Protein AF-A0A163XNX1-F1 (afdb_monomer_lite)

Sequence (79 aa):
MAYIVEWNPLLENDEVKRTLAKLHVTFMTIGVMSITNVLKIIVTSNGAAEVYAKNGYVYSYQATDKYTDRLEQVEAKRI

pLDDT: mean 71.75, std 13.49, range [33.72, 90.06]

Organism: NCBI:txid189691

Secondary structure (DSSP, 8-state):
-PPEEEPPTTS-TTHHHHHHHHHHHHHHHH-SS-GGGEEEEEEEETTEEEEEETTSEEEEEEEETTEEEEEEEEEEEE-

Radius of gyration: 11.79 Å; chains: 1; bounding box: 31×30×30 Å

Foldseek 3Di:
DDADEDDDPPDPPPLVVLLVQQAVVQCVPVVPDHPVQFRYKYAPDSFWIWTQGVVQKIWIWGDDPVDNRHTDTPDIDGD

Structure (mmCIF, N/CA/C/O backbone):
data_AF-A0A163XNX1-F1
#
_entry.id   AF-A0A163XNX1-F1
#
loop_
_atom_site.group_PDB
_atom_site.id
_atom_site.type_symbol
_atom_site.label_atom_id
_atom_site.label_alt_id
_atom_site.label_comp_id
_atom_site.label_asym_id
_atom_site.label_entity_id
_atom_site.label_seq_id
_atom_site.pdbx_PDB_ins_code
_atom_site.Cartn_x
_atom_site.Cartn_y
_atom_site.Cartn_z
_atom_site.occupancy
_atom_site.B_iso_or_equiv
_atom_site.auth_seq_id
_atom_site.auth_comp_id
_atom_site.auth_asym_id
_atom_site.auth_atom_id
_atom_site.pdbx_PDB_model_num
ATOM 1 N N . MET A 1 1 ? -18.078 1.944 -0.507 1.00 34.66 1 MET A N 1
ATOM 2 C CA . MET A 1 1 ? -17.134 2.384 0.544 1.00 34.66 1 MET A CA 1
ATOM 3 C C . MET A 1 1 ? -15.952 3.026 -0.169 1.00 34.66 1 MET A C 1
ATOM 5 O O . MET A 1 1 ? -15.265 2.309 -0.882 1.00 34.66 1 MET A O 1
ATOM 9 N N . ALA A 1 2 ? -15.793 4.348 -0.104 1.00 33.72 2 ALA A N 1
ATOM 10 C CA . ALA A 1 2 ? -14.722 5.057 -0.810 1.00 33.72 2 ALA A CA 1
ATOM 11 C C . ALA A 1 2 ? -13.503 5.194 0.115 1.00 33.72 2 ALA A C 1
ATOM 13 O O . ALA A 1 2 ? -13.660 5.631 1.252 1.00 33.72 2 ALA A O 1
ATOM 14 N N . TYR A 1 3 ? -12.321 4.779 -0.340 1.00 43.34 3 TYR A N 1
ATOM 15 C CA . TYR A 1 3 ? -11.056 5.064 0.342 1.00 43.34 3 TYR A CA 1
ATOM 16 C C . TYR A 1 3 ? -10.529 6.413 -0.150 1.00 43.34 3 TYR A C 1
ATOM 18 O O . TYR A 1 3 ? -10.693 6.756 -1.322 1.00 43.34 3 TYR A O 1
ATOM 26 N N . ILE A 1 4 ? -9.921 7.189 0.746 1.00 48.12 4 ILE A N 1
ATOM 27 C CA . ILE A 1 4 ? -9.343 8.485 0.389 1.00 48.12 4 ILE A CA 1
ATOM 28 C C . ILE A 1 4 ? -7.892 8.237 -0.022 1.00 48.12 4 ILE A C 1
ATOM 30 O O . ILE A 1 4 ? -7.080 7.766 0.776 1.00 48.12 4 ILE A O 1
ATOM 34 N N . VAL A 1 5 ? -7.574 8.526 -1.281 1.00 54.19 5 VAL A N 1
ATOM 35 C CA . VAL A 1 5 ? -6.189 8.612 -1.753 1.00 54.19 5 VAL A CA 1
ATOM 36 C C . VAL A 1 5 ? -5.798 10.077 -1.647 1.00 54.19 5 VAL A C 1
ATOM 38 O O . VAL A 1 5 ? -6.320 10.904 -2.391 1.00 54.19 5 VAL A O 1
ATOM 41 N N . GLU A 1 6 ? -4.936 10.415 -0.691 1.00 50.34 6 GLU A N 1
ATOM 42 C CA . GLU A 1 6 ? -4.416 11.780 -0.601 1.00 50.34 6 GLU A CA 1
ATOM 43 C C . GLU A 1 6 ? -3.229 11.9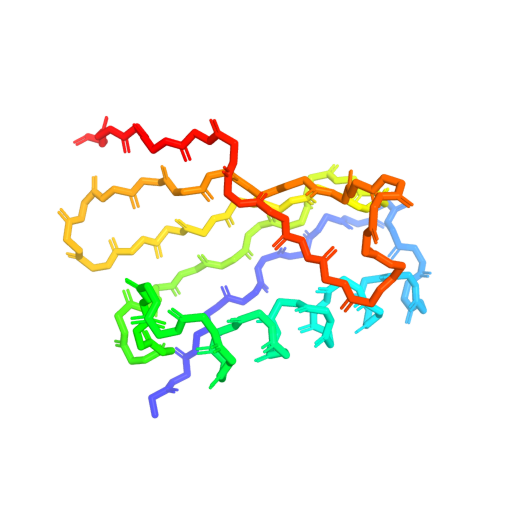49 -1.549 1.00 50.34 6 GLU A C 1
ATOM 45 O O . GLU A 1 6 ? -2.306 11.133 -1.582 1.00 50.34 6 GLU A O 1
ATOM 50 N N . TRP A 1 7 ? -3.299 13.005 -2.357 1.00 47.19 7 TRP A N 1
ATOM 51 C CA . TRP A 1 7 ? -2.350 13.308 -3.420 1.00 47.19 7 TRP A CA 1
ATOM 52 C C . TRP A 1 7 ? -1.187 14.145 -2.888 1.00 47.19 7 TRP A C 1
ATOM 54 O O . TRP A 1 7 ? -1.404 15.181 -2.261 1.00 47.19 7 TRP A O 1
ATOM 64 N N . ASN A 1 8 ? 0.043 13.719 -3.186 1.00 49.69 8 ASN A N 1
ATOM 65 C CA . ASN A 1 8 ? 1.208 14.592 -3.107 1.00 49.69 8 ASN A CA 1
ATOM 66 C C . ASN A 1 8 ? 1.369 15.303 -4.465 1.00 49.69 8 ASN A C 1
ATOM 68 O O . ASN A 1 8 ? 1.543 14.611 -5.474 1.00 49.69 8 ASN A O 1
ATOM 72 N N . PRO A 1 9 ? 1.338 16.649 -4.511 1.00 38.53 9 PRO A N 1
ATOM 73 C CA . PRO A 1 9 ? 1.335 17.406 -5.757 1.00 38.53 9 PRO A CA 1
ATOM 74 C C . PRO A 1 9 ? 2.512 17.212 -6.708 1.00 38.53 9 PRO A C 1
ATOM 76 O O . PRO A 1 9 ? 2.458 17.648 -7.854 1.00 38.53 9 PRO A O 1
ATOM 79 N N . LEU A 1 10 ? 3.582 16.585 -6.229 1.00 47.41 10 LEU A N 1
ATOM 80 C CA . LEU A 1 10 ? 4.858 16.478 -6.928 1.00 47.41 10 LEU A CA 1
ATOM 81 C C . LEU A 1 10 ? 4.986 15.221 -7.812 1.00 47.41 10 LEU A C 1
ATOM 83 O O . LEU A 1 10 ? 6.044 15.004 -8.392 1.00 47.41 10 LEU A O 1
ATOM 87 N N . LEU A 1 11 ? 3.946 14.382 -7.916 1.00 52.22 11 LEU A N 1
ATOM 88 C CA . LEU A 1 11 ? 3.986 13.114 -8.659 1.00 52.22 11 LEU A CA 1
ATOM 89 C C . LEU A 1 11 ? 3.087 13.165 -9.913 1.00 52.22 11 LEU A C 1
ATOM 91 O O . LEU A 1 11 ? 1.860 13.051 -9.822 1.00 52.22 11 LEU A O 1
ATOM 95 N N . GLU A 1 12 ? 3.692 13.300 -11.098 1.00 53.72 12 GLU A N 1
ATOM 96 C CA . GLU A 1 12 ? 3.014 13.272 -12.408 1.00 53.72 12 GLU A CA 1
ATOM 97 C C . GLU A 1 12 ? 2.486 11.856 -12.771 1.00 53.72 12 GLU A C 1
ATOM 99 O O . GLU A 1 12 ? 3.144 11.004 -13.355 1.00 53.72 12 GLU A O 1
ATOM 104 N N . ASN A 1 13 ? 1.260 11.603 -12.313 1.00 67.50 13 ASN A N 1
ATOM 105 C CA . ASN A 1 13 ? 0.121 10.781 -12.775 1.00 67.50 13 ASN A CA 1
ATOM 106 C C . ASN A 1 13 ? 0.203 9.522 -13.693 1.00 67.50 13 ASN A C 1
ATOM 108 O O . ASN A 1 13 ? -0.858 9.026 -14.080 1.00 67.50 13 ASN A O 1
ATOM 112 N N . ASP A 1 14 ? 1.346 8.903 -13.980 1.00 67.50 14 ASP A N 1
ATOM 113 C CA . ASP A 1 14 ? 1.366 7.514 -14.508 1.00 67.50 14 ASP A CA 1
ATOM 114 C C . ASP A 1 14 ? 2.022 6.529 -13.541 1.00 67.50 14 ASP A C 1
ATOM 116 O O . ASP A 1 14 ? 1.608 5.372 -13.426 1.00 67.50 14 ASP A O 1
ATOM 120 N N . GLU A 1 15 ? 2.985 6.997 -12.758 1.00 65.31 15 GLU A N 1
ATOM 121 C CA . GLU A 1 15 ? 3.683 6.179 -11.769 1.00 65.31 15 GLU A CA 1
ATOM 122 C C . GLU A 1 15 ? 2.797 5.859 -10.562 1.00 65.31 15 GLU A C 1
ATOM 124 O O . GLU A 1 15 ? 2.767 4.726 -10.088 1.00 65.31 15 GLU A O 1
ATOM 129 N N . VAL A 1 16 ? 1.977 6.816 -10.121 1.00 66.00 16 VAL A N 1
ATOM 130 C CA . VAL A 1 16 ? 1.011 6.609 -9.031 1.00 66.00 16 VAL A CA 1
ATOM 131 C C . VAL A 1 16 ? -0.047 5.583 -9.427 1.00 66.00 16 VAL A C 1
ATOM 133 O O . VAL A 1 16 ? -0.380 4.710 -8.627 1.00 66.00 16 VAL A O 1
ATOM 136 N N . LYS A 1 17 ? -0.535 5.623 -10.675 1.00 67.81 17 LYS A N 1
ATOM 137 C CA . LYS A 1 17 ? -1.465 4.606 -11.191 1.00 67.81 17 LYS A CA 1
ATOM 138 C C . LYS A 1 17 ? -0.825 3.223 -11.175 1.00 67.81 17 LYS A C 1
ATOM 140 O O . LYS A 1 17 ? -1.490 2.264 -10.793 1.00 67.81 17 LYS A O 1
ATOM 145 N N . ARG A 1 18 ? 0.467 3.118 -11.519 1.00 71.75 18 ARG A N 1
ATOM 146 C CA . ARG A 1 18 ? 1.217 1.860 -11.389 1.00 71.75 18 ARG A CA 1
ATOM 147 C C . ARG A 1 18 ? 1.304 1.426 -9.931 1.00 71.75 18 ARG A C 1
ATOM 149 O O . ARG A 1 18 ? 0.957 0.288 -9.651 1.00 71.75 18 ARG A O 1
ATOM 156 N N . THR A 1 19 ? 1.685 2.297 -8.998 1.00 73.19 19 THR A N 1
ATOM 157 C CA . THR A 1 19 ? 1.761 1.954 -7.565 1.00 73.19 19 THR A CA 1
ATOM 158 C C . THR A 1 19 ? 0.406 1.504 -7.010 1.00 73.19 19 THR A C 1
ATOM 160 O O . THR A 1 19 ? 0.334 0.491 -6.317 1.00 73.19 19 THR A O 1
ATOM 163 N N . LEU A 1 20 ? -0.685 2.186 -7.368 1.00 71.94 20 LEU A N 1
ATOM 164 C CA . LEU A 1 20 ? -2.045 1.796 -6.985 1.00 71.94 20 LEU A CA 1
ATOM 165 C C . LEU A 1 20 ? -2.463 0.458 -7.610 1.00 71.94 20 LEU A C 1
ATOM 167 O O . LEU A 1 20 ? -3.065 -0.369 -6.926 1.00 71.94 20 LEU A O 1
ATOM 171 N N . ALA A 1 21 ? -2.111 0.210 -8.874 1.00 70.00 21 ALA A N 1
ATOM 172 C CA . ALA A 1 21 ? -2.350 -1.075 -9.526 1.00 70.00 21 ALA A CA 1
ATOM 173 C C . ALA A 1 21 ? -1.561 -2.209 -8.847 1.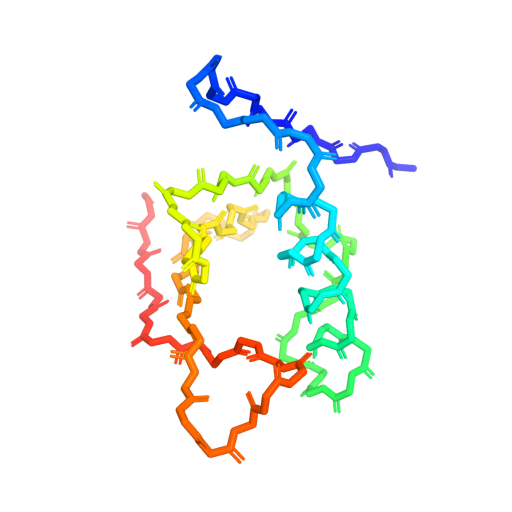00 70.00 21 ALA A C 1
ATOM 175 O O . ALA A 1 21 ? -2.136 -3.260 -8.567 1.00 70.00 21 ALA A O 1
ATOM 176 N N . LYS A 1 22 ? -0.286 -1.981 -8.498 1.00 75.44 22 LYS A N 1
ATOM 177 C CA . LYS A 1 22 ? 0.543 -2.945 -7.753 1.00 75.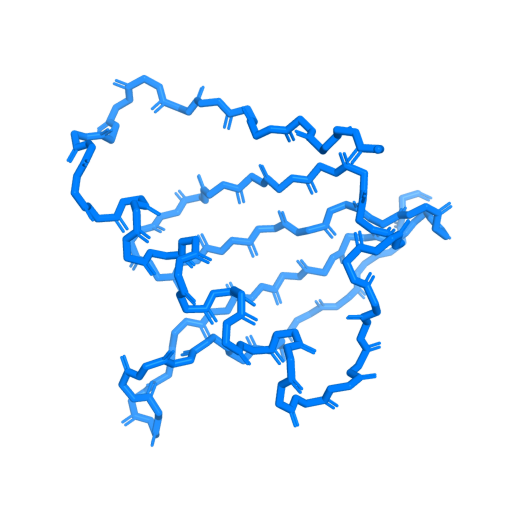44 22 LYS A CA 1
ATOM 178 C C . LYS A 1 22 ? -0.044 -3.238 -6.371 1.00 75.44 22 LYS A C 1
ATOM 180 O O . LYS A 1 22 ? -0.149 -4.400 -5.994 1.00 75.44 22 LYS A O 1
ATOM 185 N N . LEU A 1 23 ? -0.502 -2.214 -5.643 1.00 75.12 23 LEU A N 1
ATOM 186 C CA . LEU A 1 23 ? -1.201 -2.387 -4.361 1.00 75.12 23 LEU A CA 1
ATOM 187 C C . LEU A 1 23 ? -2.486 -3.205 -4.513 1.00 75.12 23 LEU A C 1
ATOM 189 O O . LEU A 1 23 ? -2.740 -4.100 -3.709 1.00 75.12 23 LEU A O 1
ATOM 193 N N . HIS A 1 24 ? -3.282 -2.935 -5.549 1.00 71.19 24 HIS A N 1
ATOM 194 C CA . HIS A 1 24 ? -4.503 -3.691 -5.823 1.00 71.19 24 HIS A CA 1
ATOM 195 C C . HIS A 1 24 ? -4.205 -5.178 -6.071 1.00 71.19 24 HIS A C 1
ATOM 197 O O . HIS A 1 24 ? -4.845 -6.043 -5.469 1.00 71.19 24 HIS A O 1
ATOM 203 N N . VAL A 1 25 ? -3.185 -5.483 -6.882 1.00 67.25 25 VAL A N 1
ATOM 204 C CA . VAL A 1 25 ? -2.716 -6.859 -7.112 1.00 67.25 25 VAL A CA 1
ATOM 205 C C . VAL A 1 25 ? -2.210 -7.497 -5.812 1.00 6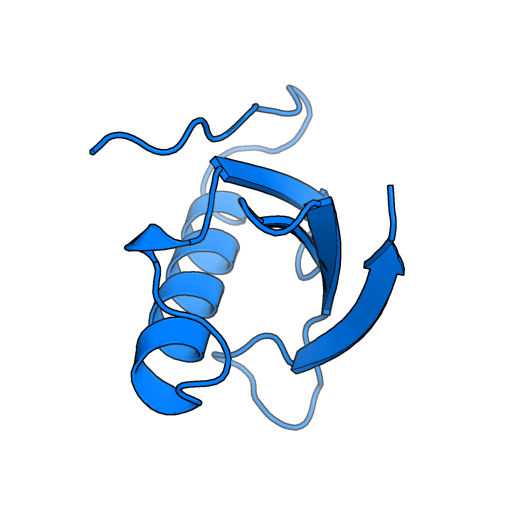7.25 25 VAL A C 1
ATOM 207 O O . VAL A 1 25 ? -2.595 -8.630 -5.510 1.00 67.25 25 VAL A O 1
ATOM 210 N N . THR A 1 26 ? -1.413 -6.785 -5.006 1.00 71.50 26 THR A N 1
ATOM 211 C CA . THR A 1 26 ? -0.931 -7.255 -3.694 1.00 71.50 26 THR A CA 1
ATOM 212 C C . THR A 1 26 ? -2.098 -7.628 -2.768 1.00 71.50 26 THR A C 1
ATOM 214 O O . THR A 1 26 ? -2.103 -8.726 -2.207 1.00 71.50 26 THR A O 1
ATOM 217 N N . PHE A 1 27 ? -3.128 -6.781 -2.647 1.00 70.31 27 PHE A N 1
ATOM 218 C CA . PHE A 1 27 ? -4.281 -7.068 -1.784 1.00 70.31 27 PHE A CA 1
ATOM 219 C C . PHE A 1 27 ? -5.105 -8.271 -2.254 1.00 70.31 27 PHE A C 1
ATOM 221 O O . PHE A 1 27 ? -5.542 -9.065 -1.421 1.00 70.31 27 PHE A O 1
ATOM 228 N N . MET A 1 28 ? -5.294 -8.447 -3.566 1.00 66.62 28 MET A N 1
ATOM 229 C CA . MET A 1 28 ? -6.044 -9.592 -4.097 1.00 66.62 28 MET A CA 1
ATOM 230 C C . MET A 1 28 ? -5.302 -10.923 -3.954 1.00 66.62 28 MET A C 1
ATOM 232 O O . MET A 1 28 ? -5.940 -11.964 -3.830 1.00 66.62 28 MET A O 1
ATOM 236 N N . THR A 1 29 ? -3.968 -10.909 -4.003 1.00 64.31 29 THR A N 1
ATOM 237 C CA . THR A 1 29 ? -3.171 -12.142 -4.118 1.00 64.31 29 THR A CA 1
ATOM 238 C C . THR A 1 29 ? -2.599 -12.633 -2.797 1.00 64.31 29 THR A C 1
ATOM 240 O O . THR A 1 29 ? -2.476 -13.842 -2.618 1.00 64.31 29 THR A O 1
ATOM 243 N N . ILE A 1 30 ? -2.256 -11.733 -1.872 1.00 62.94 30 ILE A N 1
ATOM 244 C CA . ILE A 1 30 ? -1.572 -12.114 -0.626 1.00 62.94 30 ILE A CA 1
ATOM 245 C C . ILE A 1 30 ? -2.561 -12.235 0.548 1.00 62.94 30 ILE A C 1
ATOM 247 O O . ILE A 1 30 ? -2.238 -12.829 1.570 1.00 62.94 30 ILE A O 1
ATOM 251 N N . GLY A 1 31 ? -3.792 -11.720 0.432 1.00 55.66 31 GLY A N 1
ATOM 252 C CA . GLY A 1 31 ? -4.841 -11.908 1.448 1.00 55.66 31 GLY A CA 1
ATOM 253 C C . GLY A 1 31 ? -4.532 -11.315 2.833 1.00 55.66 31 GLY A C 1
ATOM 254 O O . GLY A 1 31 ? -5.318 -11.494 3.759 1.00 55.66 31 GLY A O 1
ATOM 255 N N . VAL A 1 32 ? -3.419 -10.588 2.989 1.00 62.47 32 VAL A N 1
ATOM 256 C CA . VAL A 1 32 ? -2.958 -10.037 4.279 1.00 62.47 32 VAL A CA 1
ATOM 257 C C . VAL A 1 32 ? -3.932 -8.984 4.814 1.00 62.47 32 VAL A C 1
ATOM 259 O O . VAL A 1 32 ? -4.085 -8.824 6.023 1.00 62.47 32 VAL A O 1
ATOM 262 N N . MET A 1 33 ? -4.625 -8.274 3.915 1.00 64.94 33 MET A N 1
ATOM 263 C CA . MET A 1 33 ? -5.609 -7.257 4.265 1.00 64.94 33 MET A CA 1
ATOM 264 C C . MET A 1 33 ? -6.675 -7.106 3.178 1.00 64.94 33 MET A C 1
ATOM 266 O O . MET A 1 33 ? -6.361 -6.896 2.011 1.00 64.94 33 MET A O 1
ATOM 270 N N . SER A 1 34 ? -7.951 -7.148 3.572 1.00 70.38 34 SER A N 1
ATOM 271 C CA . SER A 1 34 ? -9.056 -6.780 2.682 1.00 70.38 34 SER A CA 1
ATOM 272 C C . SER A 1 34 ? -9.046 -5.276 2.400 1.00 70.38 34 SER A C 1
ATOM 274 O O . SER A 1 34 ? -8.891 -4.475 3.325 1.00 70.38 34 SER A O 1
ATOM 276 N N . ILE A 1 35 ? -9.338 -4.879 1.156 1.00 69.56 35 ILE A N 1
ATOM 277 C CA . ILE A 1 35 ? -9.503 -3.467 0.764 1.00 69.56 35 ILE A CA 1
ATOM 278 C C . ILE A 1 35 ? -10.554 -2.738 1.620 1.00 69.56 35 ILE A C 1
ATOM 280 O O . ILE A 1 35 ? -10.476 -1.532 1.825 1.00 69.56 35 ILE A O 1
ATOM 284 N N . THR A 1 36 ? -11.512 -3.470 2.199 1.00 73.25 36 THR A N 1
ATOM 285 C CA . THR A 1 36 ? -12.534 -2.918 3.103 1.00 73.25 36 THR A CA 1
ATOM 286 C C . THR A 1 36 ? -11.976 -2.434 4.442 1.00 73.25 36 THR A C 1
ATOM 288 O O . THR A 1 36 ? -12.646 -1.655 5.129 1.00 73.25 36 THR A O 1
ATOM 291 N N . ASN A 1 37 ? -10.779 -2.892 4.820 1.00 75.38 37 ASN A N 1
ATOM 292 C CA . ASN A 1 37 ? -10.074 -2.494 6.038 1.00 75.38 37 ASN A CA 1
ATOM 293 C C . ASN A 1 37 ? -9.142 -1.298 5.819 1.00 75.38 37 ASN A C 1
ATOM 295 O O . ASN A 1 37 ? -8.619 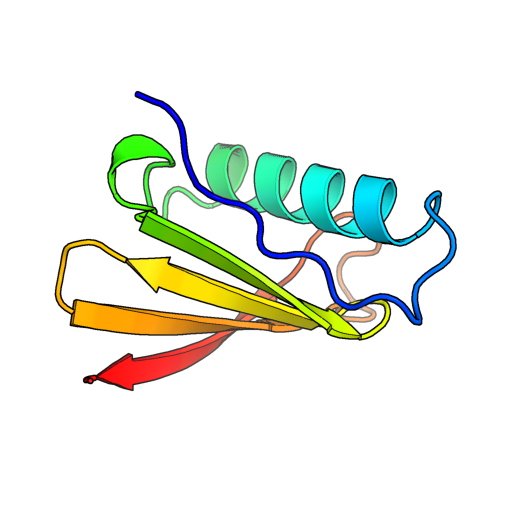-0.768 6.796 1.00 75.38 37 ASN A O 1
ATOM 299 N N . VAL A 1 38 ? -8.975 -0.843 4.576 1.00 79.25 38 VAL A N 1
ATOM 300 C CA . VAL A 1 38 ? -8.165 0.327 4.236 1.00 79.25 38 VAL A CA 1
ATOM 301 C C . VAL A 1 38 ? -8.990 1.601 4.433 1.00 79.25 38 VAL A C 1
ATOM 303 O O . VAL A 1 38 ? -10.098 1.723 3.910 1.00 79.25 38 VAL A O 1
ATOM 306 N N . LEU A 1 39 ? -8.460 2.546 5.208 1.00 80.25 39 LEU A N 1
ATOM 307 C CA . LEU A 1 39 ? -9.012 3.897 5.359 1.00 80.25 39 LEU A CA 1
ATOM 308 C C . LEU A 1 39 ? -8.414 4.849 4.327 1.00 80.25 39 LEU A C 1
ATOM 310 O O . LEU A 1 39 ? -9.138 5.591 3.661 1.00 80.25 39 LEU A O 1
ATOM 314 N N . LYS A 1 40 ? -7.087 4.822 4.213 1.00 80.56 40 LYS A N 1
ATOM 315 C CA . LYS A 1 40 ? -6.321 5.781 3.427 1.00 80.56 40 LYS A CA 1
ATOM 316 C C . LYS A 1 40 ? -5.045 5.139 2.911 1.00 80.56 40 LYS A C 1
ATOM 318 O O . LYS A 1 40 ? -4.441 4.314 3.594 1.00 80.56 40 LYS A O 1
ATOM 323 N N . ILE A 1 41 ? -4.645 5.537 1.711 1.00 81.12 41 ILE A N 1
ATOM 324 C CA . ILE A 1 41 ? -3.373 5.150 1.105 1.00 81.12 41 ILE A CA 1
ATOM 325 C C . ILE A 1 41 ? -2.605 6.432 0.801 1.00 81.12 41 ILE A C 1
ATOM 327 O O . ILE A 1 41 ? -3.145 7.332 0.156 1.00 81.12 41 ILE A O 1
ATOM 331 N N . ILE A 1 42 ? -1.362 6.503 1.265 1.00 81.75 42 ILE A N 1
ATOM 332 C CA . ILE A 1 42 ? -0.416 7.573 0.955 1.00 81.75 42 ILE A CA 1
ATOM 333 C C . ILE A 1 42 ? 0.695 6.967 0.109 1.00 81.75 42 ILE A C 1
ATOM 335 O O . ILE A 1 42 ? 1.376 6.046 0.544 1.00 81.75 42 ILE A O 1
ATOM 339 N N . VAL A 1 43 ? 0.892 7.474 -1.103 1.00 77.38 43 VAL A N 1
ATOM 340 C CA . VAL A 1 43 ? 2.050 7.097 -1.922 1.00 77.38 43 VAL A CA 1
ATOM 341 C C . VAL A 1 43 ? 3.190 8.044 -1.571 1.00 77.38 43 VAL A C 1
ATOM 343 O O . VAL A 1 43 ? 3.083 9.248 -1.799 1.00 77.38 43 VAL A O 1
ATOM 346 N N . THR A 1 44 ? 4.257 7.510 -0.981 1.00 74.69 44 THR A N 1
ATOM 347 C CA . THR A 1 44 ? 5.396 8.305 -0.505 1.00 74.69 44 THR A CA 1
ATOM 348 C C . THR A 1 44 ? 6.473 8.462 -1.578 1.00 74.69 44 THR A C 1
ATOM 350 O O . THR A 1 44 ? 7.118 9.507 -1.634 1.00 74.69 44 THR A O 1
ATOM 353 N N . SER A 1 45 ? 6.647 7.474 -2.465 1.00 71.94 45 SER A N 1
ATOM 354 C CA . SER A 1 45 ? 7.575 7.539 -3.606 1.00 71.94 45 SER A CA 1
ATOM 355 C C . SER A 1 45 ? 7.221 6.535 -4.719 1.00 71.94 45 SER A C 1
ATOM 357 O O . SER A 1 45 ? 6.255 5.772 -4.613 1.00 71.94 45 SER A O 1
ATOM 359 N N . ASN A 1 46 ? 8.003 6.528 -5.808 1.00 69.12 46 ASN A N 1
ATOM 360 C CA . ASN A 1 46 ? 7.881 5.558 -6.900 1.00 69.12 46 ASN A CA 1
ATOM 361 C C . ASN A 1 46 ? 8.293 4.158 -6.408 1.00 69.12 46 ASN A C 1
ATOM 363 O O . ASN A 1 46 ? 9.468 3.798 -6.398 1.00 69.12 46 ASN A O 1
ATOM 367 N N . GLY A 1 47 ? 7.306 3.397 -5.935 1.00 75.81 47 GLY A N 1
ATOM 368 C CA . GLY A 1 47 ? 7.505 2.076 -5.347 1.00 75.81 47 GLY A CA 1
ATOM 369 C C . GLY A 1 47 ? 7.410 2.028 -3.825 1.00 75.81 47 GLY A C 1
ATOM 370 O O . GLY A 1 47 ? 7.726 0.985 -3.267 1.00 75.81 47 GLY A O 1
ATOM 371 N N . ALA A 1 48 ? 6.955 3.085 -3.148 1.00 81.06 48 ALA A N 1
ATOM 372 C CA . ALA A 1 48 ? 6.640 3.021 -1.722 1.00 81.06 48 ALA A CA 1
ATOM 373 C C . ALA A 1 48 ? 5.262 3.612 -1.416 1.00 81.06 48 ALA A C 1
ATOM 375 O O . ALA A 1 48 ? 4.854 4.632 -1.981 1.00 81.06 48 ALA A O 1
ATOM 376 N N . ALA A 1 49 ? 4.535 2.957 -0.515 1.00 84.06 49 ALA A N 1
ATOM 377 C CA . ALA A 1 49 ? 3.222 3.401 -0.079 1.00 84.06 49 ALA A CA 1
ATOM 378 C C . ALA A 1 49 ? 2.957 3.039 1.382 1.00 84.06 49 ALA A C 1
ATOM 380 O O . ALA A 1 49 ? 3.395 2.003 1.874 1.00 84.06 49 ALA A O 1
ATOM 381 N N . GLU A 1 50 ? 2.177 3.872 2.052 1.00 86.25 50 GLU A N 1
ATOM 382 C CA . GLU A 1 50 ? 1.682 3.655 3.401 1.00 86.25 50 GLU A CA 1
ATOM 383 C C . GLU A 1 50 ? 0.169 3.478 3.370 1.00 86.25 50 GLU A C 1
ATOM 385 O O . GLU A 1 50 ? -0.566 4.241 2.738 1.00 86.25 50 GLU A O 1
ATOM 390 N N . VAL A 1 51 ? -0.306 2.450 4.057 1.00 84.94 51 VAL A N 1
ATOM 391 C CA . VAL A 1 51 ? -1.713 2.069 4.099 1.00 84.94 51 VAL A CA 1
ATOM 392 C C . VAL A 1 51 ? -2.188 2.193 5.533 1.00 84.94 51 VAL A C 1
ATOM 394 O O . VAL A 1 51 ? -1.783 1.431 6.408 1.00 84.94 51 VAL A O 1
ATOM 397 N N . TYR A 1 52 ? -3.076 3.149 5.760 1.00 85.56 52 TYR A N 1
ATOM 398 C CA . TYR A 1 52 ? -3.726 3.382 7.038 1.00 85.56 52 TYR A CA 1
ATOM 399 C C . TYR A 1 52 ? -4.957 2.494 7.105 1.00 85.56 52 TYR A C 1
ATOM 401 O O . TYR A 1 52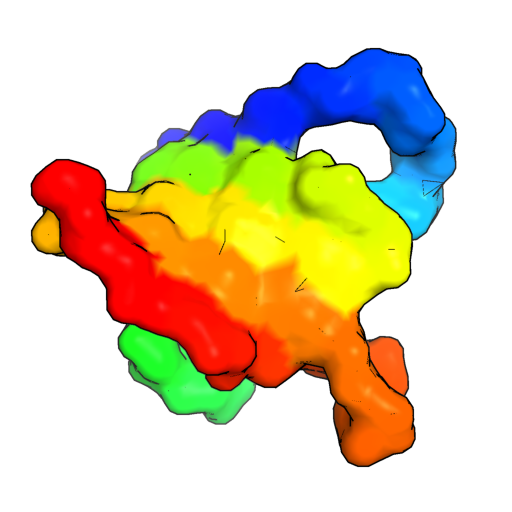 ? -5.879 2.620 6.292 1.00 85.56 52 TYR A O 1
ATOM 409 N N . ALA A 1 53 ? -4.970 1.590 8.069 1.00 84.50 53 ALA A N 1
ATOM 410 C CA . ALA A 1 53 ? -6.023 0.609 8.234 1.00 84.50 53 ALA A CA 1
ATOM 411 C C . ALA A 1 53 ? -6.965 0.974 9.389 1.00 84.50 53 ALA A C 1
ATOM 413 O O . ALA A 1 53 ? -6.599 1.645 10.355 1.00 84.50 53 ALA A O 1
ATOM 414 N N . LYS A 1 54 ? -8.204 0.479 9.312 1.00 82.94 54 LYS A N 1
ATOM 415 C CA . LYS A 1 54 ? -9.262 0.698 10.316 1.00 82.94 54 LYS A CA 1
ATOM 416 C C . LYS A 1 54 ? -8.915 0.194 11.712 1.00 82.94 54 LYS A C 1
ATOM 418 O O . LYS A 1 54 ? -9.505 0.645 12.684 1.00 82.94 54 LYS A O 1
ATOM 423 N N . ASN A 1 55 ? -7.983 -0.747 11.806 1.00 83.88 55 ASN A N 1
ATOM 424 C CA . ASN A 1 55 ? -7.507 -1.307 13.066 1.00 83.88 55 ASN A CA 1
ATOM 425 C C . ASN A 1 55 ? -6.482 -0.405 13.786 1.00 83.88 55 ASN A C 1
ATOM 427 O O . ASN A 1 55 ? -5.947 -0.823 14.810 1.00 83.88 55 ASN A O 1
ATOM 431 N N . GLY A 1 56 ? -6.200 0.800 13.273 1.00 85.62 56 GLY A N 1
ATOM 432 C CA . GLY A 1 56 ? -5.247 1.738 13.875 1.00 85.62 56 GLY A CA 1
ATOM 433 C C . GLY A 1 56 ? -3.786 1.428 13.549 1.00 85.62 56 GLY A C 1
ATOM 434 O O . GLY A 1 56 ? -2.891 1.896 14.247 1.00 85.62 56 GLY A O 1
ATOM 435 N N . TYR A 1 57 ? -3.531 0.628 12.514 1.00 87.94 57 TYR A N 1
ATOM 436 C CA . TYR A 1 57 ? -2.181 0.339 12.039 1.00 87.94 57 TYR A CA 1
ATOM 437 C C . TYR A 1 57 ? -1.888 1.071 10.730 1.00 87.94 57 TYR A C 1
ATOM 439 O O . TYR A 1 57 ? -2.768 1.246 9.883 1.00 87.94 57 TYR A O 1
ATOM 447 N N . VAL A 1 58 ? -0.625 1.448 10.558 1.00 88.38 58 VAL A N 1
ATOM 448 C CA . VAL A 1 58 ? -0.042 1.886 9.291 1.00 88.38 58 VAL A CA 1
ATOM 449 C C . VAL A 1 58 ? 0.854 0.774 8.784 1.00 88.38 58 VAL A C 1
ATOM 451 O O . VAL A 1 58 ? 1.769 0.337 9.481 1.00 88.38 58 VAL A O 1
ATOM 454 N N . TYR A 1 59 ? 0.585 0.321 7.569 1.00 87.75 59 TYR A N 1
ATOM 455 C CA . TYR A 1 59 ? 1.376 -0.690 6.887 1.00 87.75 59 TYR A CA 1
ATOM 456 C C . TYR A 1 59 ? 2.196 -0.018 5.799 1.00 87.75 59 TYR A C 1
ATOM 458 O O . TYR A 1 59 ? 1.631 0.615 4.905 1.00 87.75 59 TYR A O 1
ATOM 466 N N . SER A 1 60 ? 3.510 -0.170 5.866 1.00 88.19 60 SER A N 1
ATOM 467 C CA . SER A 1 60 ? 4.429 0.360 4.868 1.00 88.19 60 SER A CA 1
ATOM 468 C C . SER A 1 60 ? 4.755 -0.732 3.859 1.00 88.19 60 SER A C 1
ATOM 470 O O . SER A 1 60 ? 5.116 -1.855 4.222 1.00 88.19 60 SER A O 1
ATOM 472 N N . TYR A 1 61 ? 4.621 -0.390 2.585 1.00 86.62 61 TYR A N 1
ATOM 473 C CA . TYR A 1 61 ? 4.856 -1.261 1.448 1.00 86.62 61 TYR A CA 1
ATOM 474 C C . TYR A 1 61 ? 5.969 -0.692 0.579 1.00 86.62 61 TYR A C 1
ATOM 476 O O . TYR A 1 61 ? 5.994 0.513 0.323 1.00 86.62 61 TYR A O 1
ATOM 484 N N . GLN A 1 62 ? 6.845 -1.565 0.085 1.00 85.94 62 GLN A N 1
ATOM 485 C CA . GLN A 1 62 ? 7.947 -1.199 -0.797 1.00 85.94 62 GLN A CA 1
ATOM 486 C C . GLN A 1 62 ? 8.068 -2.179 -1.970 1.00 85.94 62 GLN A C 1
ATOM 488 O O . GLN A 1 62 ? 7.813 -3.376 -1.835 1.00 85.94 62 GLN A O 1
ATOM 493 N N . ALA A 1 63 ? 8.429 -1.664 -3.143 1.00 80.50 63 ALA A N 1
ATOM 494 C CA . ALA A 1 63 ? 8.741 -2.461 -4.318 1.00 80.50 63 ALA A CA 1
ATOM 495 C C . ALA A 1 63 ? 10.032 -3.241 -4.069 1.00 80.50 63 ALA A C 1
ATOM 497 O O . ALA A 1 63 ? 10.984 -2.708 -3.498 1.00 80.50 63 ALA A O 1
ATOM 498 N N . THR A 1 64 ? 10.063 -4.493 -4.510 1.00 78.25 64 THR A N 1
ATOM 499 C CA . THR A 1 64 ? 11.245 -5.350 -4.385 1.00 78.25 64 THR A CA 1
ATOM 500 C C . THR A 1 64 ? 11.655 -5.839 -5.760 1.00 78.25 64 THR A C 1
ATOM 502 O O . THR A 1 64 ? 10.815 -6.012 -6.644 1.00 78.25 64 THR A O 1
ATOM 505 N N . ASP A 1 65 ? 12.945 -6.109 -5.940 1.00 74.62 65 ASP A N 1
ATOM 506 C CA . ASP A 1 65 ? 13.457 -6.648 -7.205 1.00 74.62 65 ASP A CA 1
ATOM 507 C C . ASP A 1 65 ? 12.951 -8.074 -7.481 1.00 74.62 65 ASP A C 1
ATOM 509 O O . ASP A 1 65 ? 13.025 -8.565 -8.606 1.00 74.62 65 ASP A O 1
ATOM 513 N N . LYS A 1 66 ? 12.409 -8.750 -6.459 1.00 71.62 66 LYS A N 1
ATOM 514 C CA . LYS A 1 66 ? 11.882 -10.113 -6.562 1.00 71.62 66 LYS A CA 1
ATOM 515 C C . LYS A 1 66 ? 10.545 -10.169 -7.303 1.00 71.62 66 LYS A C 1
ATOM 517 O O . LYS A 1 66 ? 10.285 -11.151 -7.996 1.00 71.62 66 LYS A O 1
ATOM 522 N N . TYR A 1 67 ? 9.709 -9.138 -7.168 1.00 67.25 67 TYR A N 1
ATOM 523 C CA . TYR A 1 67 ? 8.399 -9.060 -7.816 1.00 67.25 67 TYR A CA 1
ATOM 524 C C . TYR A 1 67 ? 8.221 -7.695 -8.479 1.00 67.25 67 TYR A C 1
ATOM 526 O O . TYR A 1 67 ? 8.017 -6.677 -7.822 1.00 67.25 67 TYR A O 1
ATOM 534 N N . THR A 1 68 ? 8.255 -7.667 -9.810 1.00 66.44 68 THR A N 1
ATOM 535 C CA . THR A 1 68 ? 8.197 -6.413 -10.576 1.00 66.44 68 THR A CA 1
ATOM 536 C C . THR A 1 68 ? 6.812 -5.754 -10.549 1.00 66.44 68 THR A C 1
ATOM 538 O O . THR A 1 68 ? 6.691 -4.542 -10.761 1.00 66.44 68 THR A O 1
ATOM 541 N N . ASP A 1 69 ? 5.768 -6.521 -10.240 1.00 68.31 69 ASP A N 1
ATOM 542 C CA . ASP A 1 69 ? 4.354 -6.144 -10.279 1.00 68.31 69 ASP A CA 1
ATOM 543 C C . ASP A 1 69 ? 3.704 -5.987 -8.893 1.00 68.31 69 ASP A C 1
ATOM 545 O O . ASP A 1 69 ? 2.516 -5.673 -8.811 1.00 68.31 69 ASP A O 1
ATOM 549 N N . ARG A 1 70 ? 4.451 -6.178 -7.799 1.00 73.25 70 ARG A N 1
ATOM 550 C CA . ARG A 1 70 ? 3.906 -6.172 -6.431 1.00 73.25 70 ARG A CA 1
ATOM 551 C C . ARG A 1 70 ? 4.728 -5.305 -5.494 1.00 73.25 70 ARG A C 1
ATOM 553 O O . ARG A 1 70 ? 5.907 -5.056 -5.721 1.00 73.25 70 ARG A O 1
ATOM 560 N N . LEU A 1 71 ? 4.077 -4.847 -4.431 1.00 78.56 71 LEU A N 1
ATOM 561 C CA . LEU A 1 71 ? 4.766 -4.291 -3.271 1.00 78.56 71 LEU A CA 1
ATOM 562 C C . LEU A 1 71 ? 4.752 -5.320 -2.141 1.00 78.56 71 LEU A C 1
ATOM 564 O O . LEU A 1 71 ? 3.731 -5.983 -1.926 1.00 78.56 71 LEU A O 1
ATOM 568 N N . GLU A 1 72 ? 5.859 -5.427 -1.417 1.00 82.12 72 GLU A N 1
ATOM 569 C CA . GLU A 1 72 ? 5.970 -6.233 -0.203 1.00 82.12 72 GLU A CA 1
ATOM 570 C C . GLU A 1 72 ? 5.750 -5.355 1.029 1.00 82.12 72 GLU A C 1
ATOM 572 O O . GLU A 1 72 ? 6.182 -4.203 1.071 1.00 82.12 72 GLU A O 1
ATOM 577 N N . GLN A 1 73 ? 5.060 -5.895 2.036 1.00 84.44 73 GLN A N 1
ATOM 578 C CA . GLN A 1 73 ? 4.937 -5.232 3.329 1.00 84.44 73 GLN A CA 1
ATOM 579 C C . GLN A 1 73 ? 6.293 -5.297 4.034 1.00 84.44 73 GLN A C 1
ATOM 581 O O . GLN A 1 73 ? 6.768 -6.383 4.361 1.00 84.44 73 GLN A O 1
ATOM 586 N N . VAL A 1 74 ? 6.884 -4.137 4.300 1.00 87.19 74 VAL A N 1
ATOM 587 C CA . VAL A 1 74 ? 8.168 -4.031 5.004 1.00 87.19 74 VAL A CA 1
ATOM 588 C C . VAL A 1 74 ? 7.983 -3.741 6.488 1.00 87.19 74 VAL A C 1
ATOM 590 O O . VAL A 1 74 ? 8.784 -4.183 7.306 1.00 87.19 74 VAL A O 1
ATOM 593 N N . GLU A 1 75 ? 6.908 -3.043 6.858 1.00 86.38 75 GLU A N 1
ATOM 594 C CA . GLU A 1 75 ? 6.672 -2.647 8.244 1.00 86.38 75 GLU A CA 1
ATOM 595 C C . GLU A 1 75 ? 5.178 -2.527 8.565 1.00 86.38 75 GLU A C 1
ATOM 597 O O . GLU A 1 75 ? 4.359 -2.217 7.698 1.00 86.38 75 GLU A O 1
ATOM 602 N N . ALA A 1 76 ? 4.828 -2.758 9.831 1.00 85.56 76 ALA A N 1
ATOM 603 C CA . ALA A 1 76 ? 3.533 -2.407 10.397 1.00 85.56 76 ALA A CA 1
ATOM 604 C C . ALA A 1 76 ? 3.737 -1.660 11.722 1.00 85.56 76 ALA A C 1
ATOM 606 O O . ALA A 1 76 ? 4.277 -2.218 12.679 1.00 85.56 76 ALA A O 1
ATOM 607 N N . LYS A 1 77 ? 3.287 -0.405 11.783 1.00 90.06 77 LYS A N 1
ATOM 608 C CA . LYS A 1 77 ? 3.342 0.449 12.976 1.00 90.06 77 LYS A CA 1
ATOM 609 C C . LYS A 1 77 ? 1.937 0.694 13.517 1.00 90.06 77 LYS A C 1
ATOM 611 O O . LYS A 1 77 ? 0.987 0.796 12.748 1.00 90.06 77 LYS A O 1
ATOM 616 N N . ARG A 1 78 ? 1.797 0.801 14.838 1.00 87.62 78 ARG A N 1
ATOM 617 C CA . ARG A 1 78 ? 0.539 1.199 15.486 1.00 87.62 78 ARG A CA 1
ATOM 618 C C . ARG A 1 78 ? 0.524 2.715 15.683 1.00 87.62 78 ARG A C 1
ATOM 620 O O . ARG A 1 78 ? 1.545 3.262 16.096 1.00 87.62 78 ARG A O 1
ATOM 627 N N . ILE A 1 79 ? -0.604 3.349 15.368 1.00 80.00 79 ILE A N 1
ATOM 628 C CA . ILE A 1 79 ? -0.871 4.775 15.624 1.00 80.00 79 ILE A CA 1
ATOM 629 C C . ILE A 1 79 ? -1.391 4.946 17.052 1.00 80.00 79 ILE A C 1
ATOM 631 O O . ILE A 1 79 ? -2.166 4.065 17.502 1.00 80.00 79 ILE A O 1
#